Protein AF-A0A952B9R8-F1 (afdb_monomer_lite)

Radius of gyration: 29.68 Å; chains: 1; bounding box: 79×23×80 Å

pLDDT: mean 74.73, std 16.06, range [41.38, 97.75]

Foldseek 3Di:
DDDDDDPDPPPPQDWDADPVPRDTDGPPDQADPPPRDGDPDPPPPCPDPCPDVVNVVVCCVVVHLVVLVPVPPDPPDDPVVVVVSVVVVVVVVVVVVVVVVVVVVVVVVVCVVVVVD

Secondary structure (DSSP, 8-state):
--------------EEE-TTT--EEETT-SB-TTT--B----------GGG-HHHHHHHHHHH-TTHHHHH---TTS-HHHHHHHHHHHHHHHHHHHHHHHHHHHHHHHHHHHTT--

Structure (mmCIF, N/CA/C/O backbone):
data_AF-A0A952B9R8-F1
#
_entry.id   AF-A0A952B9R8-F1
#
loop_
_atom_site.group_PDB
_atom_site.id
_atom_site.type_symbol
_atom_site.label_atom_id
_atom_site.label_alt_id
_atom_site.label_comp_id
_atom_site.label_asym_id
_atom_site.label_entity_id
_atom_site.label_seq_id
_atom_site.pdbx_PDB_ins_code
_atom_site.Cartn_x
_atom_site.Cartn_y
_atom_site.Cartn_z
_atom_site.occupancy
_atom_site.B_iso_or_equiv
_atom_site.auth_seq_id
_atom_site.auth_comp_id
_atom_site.auth_asym_id
_atom_site.auth_atom_id
_atom_site.pdbx_PDB_model_num
ATOM 1 N N . MET A 1 1 ? -46.108 14.646 4.570 1.00 58.41 1 MET A N 1
ATOM 2 C CA . MET A 1 1 ? -46.864 13.808 3.626 1.00 58.41 1 MET A CA 1
ATOM 3 C C . MET A 1 1 ? -45.991 13.54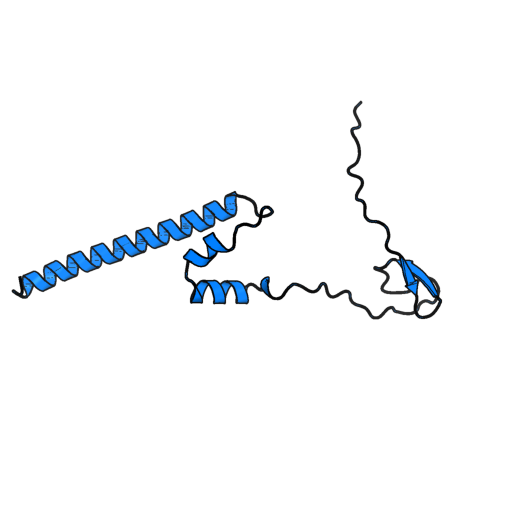3 2.397 1.00 58.41 1 MET A C 1
ATOM 5 O O . MET A 1 1 ? -46.164 14.215 1.392 1.00 58.41 1 MET A O 1
ATOM 9 N N . GLU A 1 2 ? -44.936 12.715 2.449 1.00 54.28 2 GLU A N 1
ATOM 10 C CA . GLU A 1 2 ? -44.380 11.923 3.575 1.00 54.28 2 GLU A CA 1
ATOM 11 C C . GLU A 1 2 ? -42.916 12.307 3.888 1.00 54.28 2 GLU A C 1
ATOM 13 O O . GLU A 1 2 ? -42.235 12.808 3.003 1.00 54.28 2 GLU A O 1
ATOM 18 N N . SER A 1 3 ? -42.368 12.252 5.112 1.00 53.34 3 SER A N 1
ATOM 19 C CA . SER A 1 3 ? -42.649 11.491 6.361 1.00 53.34 3 SER A CA 1
ATOM 20 C C . SER A 1 3 ? -42.218 10.006 6.400 1.00 53.34 3 SER A C 1
ATOM 22 O O . SER A 1 3 ? -42.752 9.226 7.183 1.00 53.34 3 SER A O 1
ATOM 24 N N . MET A 1 4 ? -41.226 9.604 5.597 1.00 55.03 4 MET A N 1
ATOM 25 C CA . MET A 1 4 ? -40.678 8.237 5.593 1.00 55.03 4 MET A CA 1
ATOM 26 C C . MET A 1 4 ? -39.531 8.046 6.609 1.00 55.03 4 MET A C 1
ATOM 28 O O . MET A 1 4 ? -38.438 8.568 6.419 1.00 55.03 4 MET A O 1
ATOM 32 N N . LEU A 1 5 ? -39.844 7.300 7.675 1.00 49.25 5 LEU A N 1
ATOM 33 C CA . LEU A 1 5 ? -39.000 6.562 8.640 1.00 49.25 5 LEU A CA 1
ATOM 34 C C . LEU A 1 5 ? -37.468 6.640 8.429 1.00 49.25 5 LEU A C 1
ATOM 36 O O . LEU A 1 5 ? -36.949 6.198 7.411 1.00 49.25 5 LEU A O 1
ATOM 40 N N . MET A 1 6 ? -36.709 7.212 9.370 1.00 43.41 6 MET A N 1
ATOM 41 C CA . MET A 1 6 ? -36.188 6.502 10.558 1.00 43.41 6 MET A CA 1
ATOM 42 C C . MET A 1 6 ? -35.337 5.265 10.222 1.00 43.41 6 MET A C 1
ATOM 44 O O . MET A 1 6 ? -35.794 4.130 10.341 1.00 43.41 6 MET A O 1
ATOM 48 N N . GLU A 1 7 ? -34.056 5.491 9.921 1.00 51.38 7 GLU A N 1
ATOM 49 C CA . GLU A 1 7 ? -33.015 4.511 10.241 1.00 51.38 7 GLU A CA 1
ATOM 50 C C . GLU A 1 7 ? -32.866 4.479 11.771 1.00 51.38 7 GLU A C 1
ATOM 52 O O . GLU A 1 7 ? -32.279 5.381 12.370 1.00 51.38 7 GLU A O 1
ATOM 57 N N . VAL A 1 8 ? -33.471 3.479 12.418 1.00 41.38 8 VAL A N 1
ATOM 58 C CA . VAL A 1 8 ? -33.294 3.242 13.856 1.00 41.38 8 VAL A CA 1
ATOM 59 C C . VAL A 1 8 ? -31.900 2.658 14.059 1.00 41.38 8 VAL A C 1
ATOM 61 O O . VAL A 1 8 ? -31.649 1.495 13.753 1.00 41.38 8 VAL A O 1
ATOM 64 N N . ASP A 1 9 ? -30.987 3.493 14.544 1.00 42.69 9 ASP A N 1
ATOM 65 C CA . ASP A 1 9 ? -29.635 3.100 14.926 1.00 42.69 9 ASP A CA 1
ATOM 66 C C . ASP A 1 9 ? -29.703 2.166 16.145 1.00 42.69 9 ASP A C 1
ATOM 68 O O . ASP A 1 9 ? -29.905 2.611 17.276 1.00 42.69 9 ASP A O 1
ATOM 72 N N . GLU A 1 10 ? -29.610 0.853 15.907 1.00 51.38 10 GLU A N 1
ATOM 73 C CA . GLU A 1 10 ? -29.799 -0.203 16.914 1.00 51.38 10 GLU A CA 1
ATOM 74 C C . GLU A 1 10 ? -28.575 -0.351 17.841 1.00 51.38 10 GLU A C 1
ATOM 76 O O . GLU A 1 10 ? -27.984 -1.418 18.015 1.00 51.38 10 GLU A O 1
ATOM 81 N N . GLN A 1 11 ? -28.187 0.756 18.474 1.00 48.34 11 GLN A N 1
ATOM 82 C CA . GLN A 1 11 ? -27.262 0.764 19.597 1.00 48.34 11 GLN A CA 1
ATOM 83 C C . GLN A 1 11 ? -28.018 0.347 20.860 1.00 48.34 11 GLN A C 1
ATOM 85 O O . GLN A 1 11 ? -28.499 1.178 21.628 1.00 48.34 11 GLN A O 1
ATOM 90 N N . THR A 1 12 ? -28.110 -0.965 21.099 1.00 51.75 12 THR A N 1
ATOM 91 C CA . THR A 1 12 ? -28.498 -1.487 22.417 1.00 51.75 12 THR A CA 1
ATOM 92 C C . THR A 1 12 ? -27.597 -0.862 23.482 1.00 51.75 12 THR A C 1
ATOM 94 O O . THR A 1 12 ? -26.392 -1.120 23.473 1.00 51.75 12 THR A O 1
ATOM 97 N N . GLU A 1 13 ? -28.149 -0.054 24.391 1.00 60.50 13 GLU A N 1
ATOM 98 C CA . GLU A 1 13 ? -27.372 0.613 25.444 1.00 60.50 13 GLU A CA 1
ATOM 99 C C . GLU A 1 13 ? -26.755 -0.423 26.399 1.00 60.50 13 GLU A C 1
ATOM 101 O O . GLU A 1 13 ? -27.394 -0.911 27.333 1.00 60.50 13 GLU A O 1
ATOM 106 N N . VAL A 1 14 ? -25.493 -0.794 26.158 1.00 76.62 14 VAL A N 1
ATOM 107 C CA . VAL A 1 14 ? -24.801 -1.820 26.947 1.00 76.62 14 VAL A CA 1
ATOM 108 C C . VAL A 1 14 ? -24.371 -1.232 28.291 1.00 76.62 14 VAL A C 1
ATOM 110 O O . VAL A 1 14 ? -23.241 -0.777 28.470 1.00 76.62 14 VAL A O 1
ATOM 113 N N . THR A 1 15 ? -25.273 -1.244 29.269 1.00 84.56 15 THR A N 1
ATOM 114 C CA . THR A 1 15 ? -24.953 -0.820 30.636 1.00 84.56 15 THR A CA 1
ATOM 115 C C . THR A 1 15 ? -23.971 -1.785 31.305 1.00 84.56 15 THR A C 1
ATOM 117 O O . THR A 1 15 ? -24.133 -3.006 31.235 1.00 84.56 15 THR A O 1
ATOM 120 N N . LYS A 1 16 ? -22.991 -1.242 32.030 1.00 87.44 16 LYS A N 1
ATOM 121 C CA . LYS A 1 16 ? -22.090 -1.975 32.934 1.00 87.44 16 LYS A CA 1
ATOM 122 C C . LYS A 1 16 ? -22.437 -1.655 34.391 1.00 87.44 16 LYS A C 1
ATOM 124 O O . LYS A 1 16 ? -23.004 -0.606 34.691 1.00 87.44 16 LYS A O 1
ATOM 129 N N . LYS A 1 17 ? -22.052 -2.527 35.325 1.00 89.94 17 LYS A N 1
ATOM 130 C CA . LYS A 1 17 ? -22.095 -2.207 36.762 1.00 89.94 17 LYS A CA 1
ATOM 131 C C . LYS A 1 17 ? -20.833 -1.457 37.180 1.00 89.94 17 LYS A C 1
ATOM 133 O O . LYS A 1 17 ? -19.732 -1.794 36.741 1.00 89.94 17 LYS A O 1
ATOM 138 N N . CYS A 1 18 ? -20.982 -0.456 38.040 1.00 90.50 18 CYS A N 1
ATOM 139 C CA . CYS A 1 18 ? -19.857 0.235 38.657 1.00 90.50 18 CYS A CA 1
ATOM 140 C C . CYS A 1 18 ? -19.127 -0.709 39.638 1.00 90.50 18 CYS A C 1
ATOM 142 O O . CYS A 1 18 ? -19.778 -1.236 40.541 1.00 90.50 18 CYS A O 1
ATOM 144 N N . PRO A 1 19 ? -17.797 -0.903 39.540 1.00 87.12 19 PRO A N 1
ATOM 145 C CA . PRO A 1 19 ? -17.057 -1.773 40.458 1.00 87.12 19 PRO A CA 1
ATOM 146 C C . PRO A 1 19 ? -17.000 -1.241 41.901 1.00 87.12 19 PRO A C 1
ATOM 148 O O . PRO A 1 19 ? -16.741 -2.017 42.812 1.00 87.12 19 PRO A O 1
ATOM 151 N N . PHE A 1 20 ? -17.259 0.054 42.116 1.00 90.50 20 PHE A N 1
ATOM 152 C CA . PHE A 1 20 ? -17.176 0.700 43.431 1.00 90.50 20 PHE A CA 1
ATOM 153 C C . PHE A 1 20 ? -18.508 0.734 44.194 1.00 90.50 20 PHE A C 1
ATOM 155 O O . PHE A 1 20 ? -18.513 0.697 45.418 1.00 90.50 20 PHE A O 1
ATOM 162 N N . CYS A 1 21 ? -19.642 0.810 43.487 1.00 92.75 21 CYS A N 1
ATOM 163 C CA . CYS A 1 21 ? -20.969 0.967 44.102 1.00 92.75 21 CYS A CA 1
ATOM 164 C C . CYS A 1 21 ? -22.049 0.025 43.541 1.00 92.75 21 CYS A C 1
ATOM 166 O O . CYS A 1 21 ? -23.223 0.220 43.832 1.00 92.75 21 CYS A O 1
ATOM 168 N N . ALA A 1 22 ? -21.675 -0.955 42.709 1.00 90.31 22 ALA A N 1
ATOM 169 C CA . ALA A 1 22 ? -22.534 -1.940 42.026 1.00 90.31 22 ALA A CA 1
ATOM 170 C C . ALA A 1 22 ? -23.643 -1.397 41.091 1.00 90.31 22 ALA A C 1
ATOM 172 O O . ALA A 1 22 ? -24.199 -2.168 40.305 1.00 90.31 22 ALA A O 1
ATOM 173 N N . GLU A 1 23 ? -23.936 -0.098 41.138 1.00 91.38 23 GLU A N 1
ATOM 174 C CA . GLU A 1 23 ? -25.002 0.567 40.384 1.00 91.38 23 GLU A CA 1
ATOM 175 C C . GLU A 1 23 ? -24.768 0.587 38.858 1.00 91.38 23 GLU A C 1
ATOM 177 O O . GLU A 1 23 ? -23.629 0.532 38.380 1.00 91.38 23 GLU A O 1
ATOM 182 N N . GLN A 1 24 ? -25.857 0.659 38.090 1.00 91.38 24 GLN A N 1
ATOM 183 C CA . GLN A 1 24 ? -25.880 0.566 36.628 1.00 91.38 24 GLN A CA 1
ATOM 184 C C . GLN A 1 24 ? -25.523 1.898 35.947 1.00 91.38 24 GLN A C 1
ATOM 186 O O . GLN A 1 24 ? -26.101 2.951 36.227 1.00 91.38 24 GLN A O 1
ATOM 191 N N . ILE A 1 25 ? -24.561 1.843 35.024 1.00 90.56 25 ILE A N 1
ATOM 192 C CA . ILE A 1 25 ? -23.969 2.993 34.325 1.00 90.56 25 ILE A CA 1
ATOM 193 C C . ILE A 1 25 ? -23.697 2.654 32.849 1.00 90.56 25 ILE A C 1
ATOM 195 O O . ILE A 1 25 ? -23.493 1.488 32.514 1.00 90.56 25 ILE A O 1
ATOM 199 N N . GLN A 1 26 ? -23.631 3.658 31.967 1.00 85.31 26 GLN A N 1
ATOM 200 C CA . GL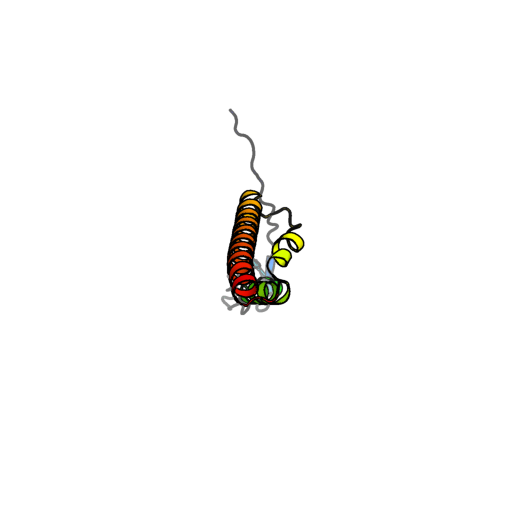N A 1 26 ? -23.294 3.445 30.547 1.00 85.31 26 GLN A CA 1
ATOM 201 C C . GLN A 1 26 ? -21.894 2.828 30.385 1.00 85.31 26 GLN A C 1
ATOM 203 O O . GLN A 1 26 ? -21.000 3.087 31.202 1.00 85.31 26 GLN A O 1
ATOM 208 N N . ASN A 1 27 ? -21.664 2.053 29.322 1.00 83.12 27 ASN A N 1
ATOM 209 C CA . ASN A 1 27 ? -20.361 1.424 29.066 1.00 83.12 27 ASN A CA 1
ATOM 210 C C . ASN A 1 27 ? -19.237 2.459 28.892 1.00 83.12 27 ASN A C 1
ATOM 212 O O . ASN A 1 27 ? -18.099 2.246 29.316 1.00 83.12 27 ASN A O 1
ATOM 216 N N . GLU A 1 28 ? -19.593 3.617 28.354 1.00 81.50 28 GLU A N 1
ATOM 217 C CA . GLU A 1 28 ? -18.747 4.755 28.003 1.00 81.50 28 GLU A CA 1
ATOM 218 C C . GLU A 1 28 ? -18.441 5.633 29.229 1.00 81.50 28 GLU A C 1
ATOM 220 O O . GLU A 1 28 ? -17.609 6.536 29.163 1.00 81.50 28 GLU A O 1
ATOM 225 N N . ALA A 1 29 ? -19.087 5.373 30.374 1.00 82.00 29 ALA A N 1
ATOM 226 C CA . ALA A 1 29 ? -18.897 6.156 31.588 1.00 82.00 29 ALA A CA 1
ATOM 227 C C . ALA A 1 29 ? -17.451 6.040 32.109 1.00 82.00 29 ALA A C 1
ATOM 229 O O . ALA A 1 29 ? -17.023 4.970 32.556 1.00 82.00 29 ALA A O 1
ATOM 230 N N . VAL A 1 30 ? -16.736 7.170 32.083 1.00 87.25 30 VAL A N 1
ATOM 231 C CA . VAL A 1 30 ? -15.385 7.371 32.650 1.00 87.25 30 VAL A CA 1
ATOM 232 C C . VAL A 1 30 ? -15.444 7.765 34.135 1.00 87.25 30 VAL A C 1
ATOM 234 O O . VAL A 1 30 ? -14.470 7.608 34.865 1.00 87.25 30 VAL A O 1
ATOM 237 N N . LYS A 1 31 ? -16.597 8.242 34.616 1.00 87.88 31 LYS A N 1
ATOM 238 C CA . LYS A 1 31 ? -16.848 8.591 36.021 1.00 87.88 31 LYS A CA 1
ATOM 239 C C . LYS A 1 31 ? -18.244 8.119 36.423 1.00 87.88 31 LYS A C 1
ATOM 241 O O . LYS A 1 31 ? -19.183 8.245 35.636 1.00 87.88 31 LYS A O 1
ATOM 246 N N . CYS A 1 32 ? -18.397 7.567 37.622 1.00 91.19 32 CYS A N 1
ATOM 247 C CA . CYS A 1 32 ? -19.700 7.120 38.108 1.00 91.19 32 CYS A CA 1
ATOM 248 C C . CYS A 1 32 ? -20.551 8.308 38.588 1.00 91.19 32 CYS A C 1
ATOM 250 O O . CYS A 1 32 ? -20.123 9.059 39.464 1.00 91.19 32 CYS A O 1
ATOM 252 N N . ARG A 1 33 ? -21.788 8.445 38.084 1.00 89.62 33 ARG A N 1
ATOM 253 C CA . ARG A 1 33 ? -22.726 9.501 38.526 1.00 89.62 33 ARG A CA 1
ATOM 254 C C . ARG A 1 33 ? -23.252 9.327 39.959 1.00 89.62 33 ARG A C 1
ATOM 256 O O . ARG A 1 33 ? -23.821 10.267 40.494 1.00 89.62 33 ARG A O 1
ATOM 263 N N . PHE A 1 34 ? -23.090 8.140 40.550 1.00 92.69 34 PHE A N 1
ATOM 264 C CA . PHE A 1 34 ? -23.662 7.787 41.855 1.00 92.69 34 PHE A CA 1
ATOM 265 C C . PHE A 1 34 ? -22.650 7.883 43.002 1.00 92.69 34 PHE A C 1
ATOM 267 O O . PHE A 1 34 ? -22.953 8.483 44.024 1.00 92.69 34 PHE A O 1
ATOM 274 N N . CYS A 1 35 ? -21.444 7.328 42.832 1.00 92.69 35 CYS A N 1
ATOM 275 C CA . CYS A 1 35 ? -20.386 7.378 43.852 1.00 92.69 35 CYS A CA 1
ATOM 276 C C . CYS A 1 35 ? -19.279 8.402 43.559 1.00 92.69 35 CYS A C 1
ATOM 278 O O . CYS A 1 35 ? -18.406 8.601 44.392 1.00 92.69 35 CYS A O 1
ATOM 280 N N . GLY A 1 36 ? -19.273 9.037 42.382 1.00 88.38 36 GLY A N 1
ATOM 281 C CA . GLY A 1 36 ? -18.254 10.020 41.999 1.00 88.38 36 GLY A CA 1
ATOM 282 C C . GLY A 1 36 ? -16.884 9.440 41.621 1.00 88.38 36 GLY A C 1
ATOM 283 O O . GLY A 1 36 ? -16.053 10.185 41.109 1.00 88.38 36 GLY A O 1
ATOM 284 N N . GLU A 1 37 ? -16.652 8.143 41.809 1.00 87.44 37 GLU A N 1
ATOM 285 C CA . GLU A 1 37 ? -15.368 7.496 41.515 1.00 87.44 37 GLU A CA 1
ATOM 286 C C . GLU A 1 37 ? -15.040 7.475 40.010 1.00 87.44 37 GLU A C 1
ATOM 288 O O . GLU A 1 37 ? -15.937 7.374 39.157 1.00 87.44 37 GLU A O 1
ATOM 293 N N . PHE A 1 38 ? -13.749 7.547 39.676 1.00 87.44 38 PHE A N 1
ATOM 294 C CA . PHE A 1 38 ? -13.265 7.432 38.299 1.00 87.44 38 PHE A CA 1
ATOM 295 C C . PHE A 1 38 ? -13.085 5.969 37.880 1.00 87.44 38 PHE A C 1
ATOM 297 O O . PHE A 1 38 ? -12.669 5.109 38.649 1.00 87.44 38 PHE A O 1
ATOM 304 N N . LEU A 1 39 ? -13.416 5.682 36.625 1.00 82.69 39 LEU A N 1
ATOM 305 C CA . LEU A 1 39 ? -13.452 4.342 36.051 1.00 82.69 39 LEU A CA 1
ATOM 306 C C . LEU A 1 39 ? -12.293 4.216 35.061 1.00 82.69 39 LEU A C 1
ATOM 308 O O . LEU A 1 39 ? -12.452 4.511 33.877 1.00 82.69 39 LEU A O 1
ATOM 312 N N . GLU A 1 40 ? -11.126 3.797 35.559 1.00 69.31 40 GLU A N 1
ATOM 313 C CA . GLU A 1 40 ? -9.847 3.739 34.829 1.00 69.31 40 GLU A CA 1
ATOM 314 C C . GLU A 1 40 ? -9.813 2.697 33.694 1.00 69.31 40 GLU A C 1
ATOM 316 O O . GLU A 1 40 ? -9.097 1.696 33.732 1.00 69.31 40 GLU A O 1
ATOM 321 N N . LYS A 1 41 ? -10.596 2.932 32.641 1.00 63.06 41 LYS A N 1
ATOM 322 C CA . LYS A 1 41 ? -10.498 2.227 31.360 1.00 63.06 41 LYS A CA 1
ATOM 323 C C . LYS A 1 41 ? -10.635 3.230 30.217 1.00 63.06 41 LYS A C 1
ATOM 325 O O . LYS A 1 41 ? -11.722 3.343 29.650 1.00 63.06 41 LYS A O 1
ATOM 330 N N . PRO A 1 42 ? -9.549 3.933 29.829 1.00 54.78 42 PRO A N 1
ATOM 331 C CA . PRO A 1 42 ? -9.480 4.485 28.484 1.00 54.78 42 PRO A CA 1
ATOM 332 C C . PRO A 1 42 ? -9.681 3.322 27.511 1.00 54.78 42 PRO A C 1
ATOM 334 O O . PRO A 1 42 ? -8.859 2.403 27.448 1.00 54.78 42 PRO A O 1
ATOM 337 N N . VAL A 1 43 ? -10.804 3.328 26.788 1.00 56.09 43 VAL A N 1
ATOM 338 C CA . VAL A 1 43 ? -11.136 2.280 25.819 1.00 56.09 43 VAL A CA 1
ATOM 339 C C . VAL A 1 43 ? -10.267 2.493 24.584 1.00 56.09 43 VAL A C 1
ATOM 341 O O . VAL A 1 43 ? -10.700 3.020 23.562 1.00 56.09 43 VAL A O 1
ATOM 344 N N . THR A 1 44 ? -8.994 2.119 24.709 1.00 51.62 44 THR A N 1
ATOM 345 C CA . THR A 1 44 ? -8.031 2.083 23.613 1.00 51.62 44 THR A CA 1
ATOM 346 C C . THR A 1 44 ? -8.543 1.081 22.589 1.00 51.62 44 THR A C 1
ATOM 348 O O . THR A 1 44 ? -8.352 -0.130 22.711 1.00 51.62 44 THR A O 1
ATOM 351 N N . GLN A 1 45 ? -9.269 1.596 21.592 1.00 59.06 45 GLN A N 1
ATOM 352 C CA . GLN A 1 45 ? -9.736 0.813 20.459 1.00 59.06 45 GLN A CA 1
ATOM 353 C C . GLN A 1 45 ? -8.518 0.106 19.872 1.00 59.06 45 GLN A C 1
ATOM 355 O O . GLN A 1 45 ? -7.597 0.760 19.382 1.00 59.06 45 GLN A O 1
ATOM 360 N N . LYS A 1 46 ? -8.480 -1.229 19.978 1.00 56.34 46 LYS A N 1
ATOM 361 C CA . LYS A 1 46 ? -7.355 -2.033 19.495 1.00 56.34 46 LYS A CA 1
ATOM 362 C C . LYS A 1 46 ? -7.335 -1.995 17.970 1.00 56.34 46 LYS A C 1
ATOM 364 O O . LYS A 1 46 ? -7.874 -2.886 17.310 1.00 56.34 46 LYS A O 1
ATOM 369 N N . THR A 1 47 ? -6.714 -0.955 17.421 1.00 59.34 47 THR A N 1
ATOM 370 C CA . THR A 1 47 ? -6.374 -0.853 16.006 1.00 59.34 47 THR A CA 1
ATOM 371 C C . THR A 1 47 ? -5.585 -2.104 15.636 1.00 59.34 47 THR A C 1
ATOM 373 O O . THR A 1 47 ? -4.553 -2.423 16.229 1.00 59.34 47 THR A O 1
ATOM 376 N N . LYS A 1 48 ? -6.134 -2.909 14.721 1.00 61.06 48 LYS A N 1
ATOM 377 C CA . LYS A 1 48 ? -5.519 -4.195 14.388 1.00 61.06 48 LYS A CA 1
ATOM 378 C C . LYS A 1 48 ? -4.183 -3.938 13.693 1.00 61.06 48 LYS A C 1
ATOM 380 O O . LYS A 1 48 ? -4.114 -3.149 12.757 1.00 61.06 48 LYS A O 1
ATOM 385 N N . TRP A 1 49 ? -3.150 -4.654 14.130 1.00 58.34 49 TRP A N 1
ATOM 386 C CA . TRP A 1 49 ? -1.745 -4.478 13.734 1.00 58.34 49 TRP A CA 1
ATOM 387 C C . TRP A 1 49 ? -1.485 -4.485 12.210 1.00 58.34 49 TRP A C 1
ATOM 389 O O . TRP A 1 49 ? -0.528 -3.874 11.739 1.00 58.34 49 TRP A O 1
ATOM 399 N N . TYR A 1 50 ? -2.374 -5.097 11.416 1.00 61.28 50 TYR A N 1
ATOM 400 C CA . TYR A 1 50 ? -2.311 -5.071 9.949 1.00 61.28 50 TYR A CA 1
ATOM 401 C C . TYR A 1 50 ? -2.689 -3.724 9.301 1.00 61.28 50 TYR A C 1
ATOM 403 O O . TYR A 1 50 ? -2.469 -3.561 8.106 1.00 61.28 50 TYR A O 1
ATOM 411 N N . TYR A 1 51 ? -3.283 -2.777 10.038 1.00 61.34 51 TYR A N 1
ATOM 412 C CA . TYR A 1 51 ? -3.777 -1.505 9.483 1.00 61.34 51 TYR A CA 1
ATOM 413 C C . TYR A 1 51 ? -2.766 -0.348 9.588 1.00 61.34 51 TYR A C 1
ATOM 415 O O . TYR A 1 51 ? -3.057 0.776 9.183 1.00 61.34 51 TYR A O 1
ATOM 423 N N . THR A 1 52 ? -1.574 -0.603 10.128 1.00 63.94 52 THR A N 1
ATOM 424 C CA . THR A 1 52 ? -0.490 0.383 10.183 1.00 63.94 52 THR A CA 1
ATOM 425 C C . THR A 1 52 ? 0.102 0.594 8.788 1.00 63.94 52 THR A C 1
ATOM 427 O O . THR A 1 52 ? 0.512 -0.364 8.132 1.00 63.94 52 THR A O 1
ATOM 430 N N . THR A 1 53 ? 0.212 1.851 8.346 1.00 66.69 53 THR A N 1
ATOM 431 C CA . THR A 1 53 ? 0.741 2.221 7.019 1.00 66.69 53 THR A CA 1
ATOM 432 C C . THR A 1 53 ? 2.113 1.599 6.741 1.00 66.69 53 THR A C 1
ATOM 434 O O . THR A 1 53 ? 2.361 1.121 5.638 1.00 66.69 53 THR A O 1
ATOM 437 N N . SER A 1 54 ? 2.981 1.520 7.755 1.00 69.06 54 SER A N 1
ATOM 438 C CA . SER A 1 54 ? 4.306 0.896 7.666 1.00 69.06 54 SER A CA 1
ATOM 439 C C . SER A 1 54 ? 4.254 -0.575 7.237 1.00 69.06 54 SER A C 1
ATOM 441 O O . SER A 1 54 ? 5.072 -0.999 6.426 1.00 69.06 54 SER A O 1
ATOM 443 N N . THR A 1 55 ? 3.281 -1.353 7.724 1.00 71.88 55 THR A N 1
ATOM 444 C CA . THR A 1 55 ? 3.127 -2.775 7.369 1.00 71.88 55 THR A CA 1
ATOM 445 C C . THR A 1 55 ? 2.717 -2.934 5.903 1.00 71.88 55 THR A C 1
ATOM 447 O O . THR A 1 55 ? 3.195 -3.840 5.222 1.00 71.88 55 THR A O 1
ATOM 450 N N . ILE A 1 56 ? 1.890 -2.012 5.394 1.00 69.31 56 ILE A N 1
ATOM 451 C CA . ILE A 1 56 ? 1.501 -1.948 3.977 1.00 69.31 56 ILE A CA 1
ATOM 452 C C . ILE A 1 56 ? 2.713 -1.582 3.109 1.00 69.31 56 ILE A C 1
ATOM 454 O O . ILE A 1 56 ? 2.958 -2.243 2.105 1.00 69.31 56 ILE A O 1
ATOM 458 N N . VAL A 1 57 ? 3.502 -0.578 3.510 1.00 72.38 57 VAL A N 1
ATOM 459 C CA . VAL A 1 57 ? 4.712 -0.148 2.781 1.00 72.38 57 VAL A CA 1
ATOM 460 C C . VAL A 1 57 ? 5.758 -1.266 2.711 1.00 72.38 57 VAL A C 1
ATOM 462 O O . VAL A 1 57 ? 6.303 -1.511 1.639 1.00 72.38 57 VAL A O 1
ATOM 465 N N . ILE A 1 58 ? 5.999 -1.993 3.807 1.00 74.56 58 ILE A N 1
ATOM 466 C CA . ILE A 1 58 ? 6.928 -3.136 3.822 1.00 74.56 58 ILE A CA 1
ATOM 467 C C . ILE A 1 58 ? 6.429 -4.261 2.900 1.00 74.56 58 ILE A C 1
ATOM 469 O O . ILE A 1 58 ? 7.201 -4.782 2.100 1.00 74.56 58 ILE A O 1
ATOM 473 N N . ALA A 1 59 ? 5.135 -4.599 2.943 1.00 69.88 59 ALA A N 1
ATOM 474 C CA . ALA A 1 59 ? 4.565 -5.605 2.044 1.00 69.88 59 ALA A CA 1
ATOM 475 C C . ALA A 1 59 ? 4.676 -5.198 0.560 1.00 69.88 59 ALA A C 1
ATOM 477 O O . ALA A 1 59 ? 5.001 -6.034 -0.279 1.00 69.88 59 ALA A O 1
ATOM 478 N N . LEU A 1 60 ? 4.465 -3.916 0.244 1.00 66.06 60 LEU A N 1
ATOM 479 C CA . LEU A 1 60 ? 4.594 -3.348 -1.105 1.00 66.06 60 LEU A CA 1
ATOM 480 C C . LEU A 1 60 ? 6.050 -3.404 -1.606 1.00 66.06 60 LEU A C 1
ATOM 482 O O . LEU A 1 60 ? 6.289 -3.753 -2.759 1.00 66.06 60 LEU A O 1
ATOM 486 N N . LEU A 1 61 ? 7.027 -3.144 -0.731 1.00 68.81 61 LEU A N 1
ATOM 487 C CA . LEU A 1 61 ? 8.456 -3.264 -1.047 1.00 68.81 61 LEU A CA 1
ATOM 488 C C . LEU A 1 61 ? 8.901 -4.721 -1.272 1.00 68.81 61 LEU A C 1
ATOM 490 O O . LEU A 1 61 ? 9.743 -4.962 -2.132 1.00 68.81 61 LEU A O 1
ATOM 494 N N . CYS A 1 62 ? 8.345 -5.692 -0.538 1.00 67.75 62 CYS A N 1
ATOM 495 C CA . CYS A 1 62 ? 8.762 -7.099 -0.626 1.00 67.75 62 CYS A CA 1
ATOM 496 C C . CYS A 1 62 ? 7.999 -7.938 -1.669 1.00 67.75 62 CYS A C 1
ATOM 498 O O . CYS A 1 62 ? 8.569 -8.881 -2.208 1.00 67.75 62 CYS A O 1
ATOM 500 N N . MET A 1 63 ? 6.729 -7.625 -1.952 1.00 60.69 63 MET A N 1
ATOM 501 C CA . MET A 1 63 ? 5.889 -8.328 -2.946 1.00 60.69 63 MET A CA 1
ATOM 502 C C . MET A 1 63 ? 5.667 -7.511 -4.235 1.00 60.69 63 MET A C 1
ATOM 504 O O . MET A 1 63 ? 4.991 -7.966 -5.159 1.00 60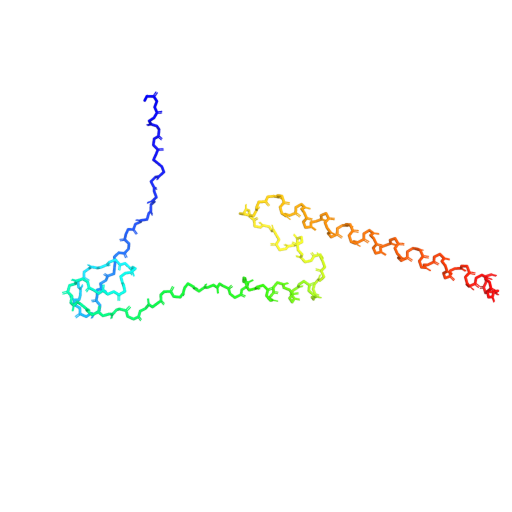.69 63 MET A O 1
ATOM 508 N N . GLY A 1 64 ? 6.236 -6.305 -4.316 1.00 72.31 64 GLY A N 1
ATOM 509 C CA . GLY A 1 64 ? 6.175 -5.437 -5.489 1.00 72.31 64 GLY A CA 1
ATOM 510 C C . GLY A 1 64 ? 4.788 -4.831 -5.768 1.00 72.31 64 GLY A C 1
ATOM 511 O O . GLY A 1 64 ? 3.834 -5.010 -5.003 1.00 72.31 64 GLY A O 1
ATOM 512 N N . PRO A 1 65 ? 4.632 -4.114 -6.899 1.00 67.44 65 PRO A N 1
ATOM 513 C CA . PRO A 1 65 ? 3.386 -3.419 -7.240 1.00 67.44 65 PRO A CA 1
ATOM 514 C C . PRO A 1 65 ? 2.189 -4.359 -7.483 1.00 67.44 65 PRO A C 1
ATOM 516 O O . PRO A 1 65 ? 1.042 -3.923 -7.388 1.00 67.44 65 PRO A O 1
ATOM 519 N N . LEU A 1 66 ? 2.426 -5.653 -7.736 1.00 56.75 66 LEU A N 1
ATOM 520 C CA . LEU A 1 66 ? 1.374 -6.668 -7.897 1.00 56.75 66 LEU A CA 1
ATOM 521 C C . LEU A 1 66 ? 0.733 -7.110 -6.564 1.00 56.75 66 LEU A C 1
ATOM 523 O O . LEU A 1 66 ? -0.297 -7.785 -6.581 1.00 56.75 66 LEU A O 1
ATOM 527 N N . ALA A 1 67 ? 1.265 -6.685 -5.413 1.00 60.31 67 ALA A N 1
ATOM 528 C CA . ALA A 1 67 ? 0.664 -6.959 -4.106 1.00 60.31 67 ALA A CA 1
ATOM 529 C C . ALA A 1 67 ? -0.699 -6.262 -3.901 1.00 60.31 67 ALA A C 1
ATOM 531 O O . ALA A 1 67 ? -1.591 -6.810 -3.247 1.00 60.31 67 ALA A O 1
ATOM 532 N N . LEU A 1 68 ? -0.880 -5.059 -4.463 1.00 58.44 68 LEU A N 1
ATOM 533 C CA . LEU A 1 68 ? -2.087 -4.244 -4.259 1.00 58.44 68 LEU A CA 1
ATOM 534 C C . LEU A 1 68 ? -3.346 -4.845 -4.913 1.00 58.44 68 LEU A C 1
ATOM 536 O O . LEU A 1 68 ? -4.375 -4.885 -4.236 1.00 58.44 68 LEU A O 1
ATOM 540 N N . PRO A 1 69 ? -3.299 -5.364 -6.158 1.00 61.03 69 PRO A N 1
ATOM 541 C CA . PRO A 1 69 ? -4.396 -6.141 -6.734 1.00 61.03 69 PRO A CA 1
ATOM 542 C C . PRO A 1 69 ? -4.887 -7.303 -5.855 1.00 61.03 69 PRO A C 1
ATOM 544 O O . PRO A 1 69 ? -6.092 -7.530 -5.767 1.00 61.03 69 PRO A O 1
ATOM 547 N N . LEU A 1 70 ? -3.978 -8.027 -5.188 1.00 54.81 70 LEU A N 1
ATOM 548 C CA . LEU A 1 70 ? -4.296 -9.308 -4.544 1.00 54.81 70 LEU A CA 1
ATOM 549 C C . LEU A 1 70 ? -4.992 -9.170 -3.177 1.00 54.81 70 LEU A C 1
ATOM 551 O O . LEU A 1 70 ? -5.880 -9.952 -2.846 1.00 54.81 70 LEU A O 1
ATOM 555 N N . VAL A 1 71 ? -4.627 -8.156 -2.386 1.00 50.31 71 VAL A N 1
ATOM 556 C CA . VAL A 1 71 ? -5.216 -7.890 -1.054 1.00 50.31 71 VAL A CA 1
ATOM 557 C C . VAL A 1 71 ? -6.658 -7.366 -1.131 1.00 50.31 71 VAL A C 1
ATOM 559 O O . VAL A 1 71 ? -7.403 -7.386 -0.149 1.00 50.31 71 VAL A O 1
ATOM 562 N N . TRP A 1 72 ? -7.081 -6.865 -2.291 1.00 54.28 72 TRP A N 1
ATOM 563 C CA . TRP A 1 72 ? -8.175 -5.904 -2.369 1.00 54.28 72 TRP A CA 1
ATOM 564 C C . TRP A 1 72 ? -9.592 -6.507 -2.542 1.00 54.28 72 TRP A C 1
ATOM 566 O O . TRP A 1 72 ? -10.537 -5.811 -2.907 1.00 54.28 72 TRP A O 1
ATOM 576 N N . MET A 1 73 ? -9.835 -7.775 -2.185 1.00 52.22 73 MET A N 1
ATOM 577 C CA . MET A 1 73 ? -11.181 -8.386 -2.289 1.00 52.22 73 MET A CA 1
ATOM 578 C C . MET A 1 73 ? -12.217 -7.887 -1.244 1.00 52.22 73 MET A C 1
ATOM 580 O O . MET A 1 73 ? -13.302 -8.445 -1.107 1.00 52.22 73 MET A O 1
ATOM 584 N N . ASN A 1 74 ? -11.926 -6.795 -0.527 1.00 54.06 74 ASN A N 1
ATOM 585 C CA . ASN A 1 74 ? -12.815 -6.166 0.455 1.00 54.06 74 ASN A CA 1
ATOM 586 C C . ASN A 1 74 ? -13.952 -5.360 -0.234 1.00 54.06 74 ASN A C 1
ATOM 588 O O . ASN A 1 74 ? -13.660 -4.496 -1.071 1.00 54.06 74 ASN A O 1
ATOM 592 N N . PRO A 1 75 ? -15.243 -5.588 0.092 1.00 60.03 75 PRO A N 1
ATOM 593 C CA . PRO A 1 75 ? -16.373 -4.905 -0.550 1.00 60.03 75 PRO A CA 1
ATOM 594 C C . PRO A 1 75 ? -16.655 -3.471 -0.053 1.00 60.03 75 PRO A C 1
ATOM 596 O O . PRO A 1 75 ? -17.440 -2.773 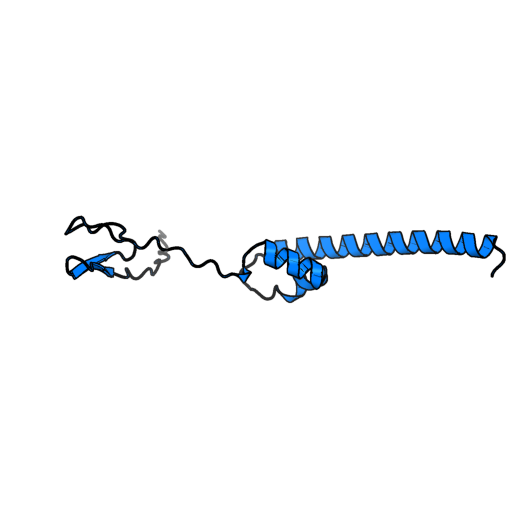-0.686 1.00 60.03 75 PRO A O 1
ATOM 599 N N . ARG A 1 76 ? -16.040 -2.993 1.043 1.00 56.94 76 ARG A N 1
ATOM 600 C CA . ARG A 1 76 ? -16.332 -1.658 1.627 1.00 56.94 76 ARG A CA 1
ATOM 601 C C . ARG A 1 76 ? -15.505 -0.488 1.058 1.00 56.94 76 ARG A C 1
ATOM 603 O O . ARG A 1 76 ? -15.763 0.656 1.423 1.00 56.94 76 ARG A O 1
ATOM 610 N N . TYR A 1 77 ? -14.530 -0.730 0.179 1.00 59.66 77 TYR A N 1
ATOM 611 C CA . TYR A 1 77 ? -13.695 0.327 -0.419 1.00 59.66 77 TYR A CA 1
ATOM 612 C C . TYR A 1 77 ? -14.276 0.787 -1.767 1.00 59.66 77 TYR A C 1
ATOM 614 O O . TYR A 1 77 ? -14.553 -0.045 -2.631 1.00 59.66 77 TYR A O 1
ATOM 622 N N . LYS A 1 78 ? -14.468 2.102 -1.961 1.00 56.47 78 LYS A N 1
ATOM 623 C CA . LYS A 1 78 ? -15.132 2.656 -3.160 1.00 56.47 78 LYS A CA 1
ATOM 624 C C . LYS A 1 78 ? -14.340 2.359 -4.442 1.00 56.47 78 LYS A C 1
ATOM 626 O O . LYS A 1 78 ? -13.128 2.573 -4.491 1.00 56.47 78 LYS A O 1
ATOM 631 N N . THR A 1 79 ? -15.042 1.934 -5.495 1.00 64.00 79 THR A N 1
ATOM 632 C CA . THR A 1 79 ? -14.452 1.361 -6.720 1.00 64.00 79 THR A CA 1
ATOM 633 C C . THR A 1 79 ? -13.446 2.274 -7.426 1.00 64.00 79 THR A C 1
ATOM 635 O O . THR A 1 79 ? -12.455 1.792 -7.966 1.00 64.00 79 THR A O 1
ATOM 638 N N . ALA A 1 80 ? -13.649 3.593 -7.360 1.00 69.31 80 ALA A N 1
ATOM 639 C CA . ALA A 1 80 ? -12.771 4.584 -7.982 1.00 69.31 80 ALA A CA 1
ATOM 640 C C . ALA A 1 80 ? -11.304 4.494 -7.518 1.00 69.31 80 ALA A C 1
ATOM 642 O O . ALA A 1 80 ? -10.400 4.634 -8.335 1.00 69.31 80 ALA A O 1
ATOM 643 N N . SER A 1 81 ? -11.046 4.223 -6.232 1.00 69.12 81 SER A N 1
ATOM 644 C CA . SER A 1 81 ? -9.671 4.227 -5.707 1.00 69.12 81 SER A CA 1
ATOM 645 C C . SER A 1 81 ? -8.860 3.004 -6.172 1.00 69.12 81 SER A C 1
ATOM 647 O O . SER A 1 81 ? -7.675 3.135 -6.472 1.00 69.12 81 SER A O 1
ATOM 649 N N . LYS A 1 82 ? -9.508 1.839 -6.367 1.00 69.06 82 LYS A N 1
ATOM 650 C CA . LYS A 1 82 ? -8.888 0.681 -7.048 1.00 69.06 82 LYS A CA 1
ATOM 651 C C . LYS A 1 82 ? -8.466 1.051 -8.462 1.00 69.06 82 LYS A C 1
ATOM 653 O O . LYS A 1 82 ? -7.320 0.822 -8.830 1.00 69.06 82 LYS A O 1
ATOM 658 N N . LEU A 1 83 ? -9.381 1.665 -9.216 1.00 78.38 83 LEU A N 1
ATOM 659 C CA . LEU A 1 83 ? -9.151 2.049 -10.606 1.00 78.38 83 LEU A CA 1
ATOM 660 C C . LEU A 1 83 ? -7.968 3.024 -10.723 1.00 78.38 83 LEU A C 1
ATOM 662 O O . LEU A 1 83 ? -7.065 2.772 -11.517 1.00 78.38 83 LEU A O 1
ATOM 666 N N . ILE A 1 84 ? -7.917 4.058 -9.874 1.00 82.69 84 ILE A N 1
ATOM 667 C CA . ILE A 1 84 ? -6.795 5.010 -9.795 1.00 82.69 84 ILE A CA 1
ATOM 668 C C . ILE A 1 84 ? -5.467 4.279 -9.539 1.00 82.69 84 ILE A C 1
ATOM 670 O O . ILE A 1 84 ? -4.519 4.457 -10.302 1.00 82.69 84 ILE A O 1
ATOM 674 N N . VAL A 1 85 ? -5.405 3.411 -8.522 1.00 79.12 85 VAL A N 1
ATOM 675 C CA . VAL A 1 85 ? -4.199 2.625 -8.202 1.00 79.12 85 VAL A CA 1
ATOM 676 C C . VAL A 1 85 ? -3.769 1.747 -9.380 1.00 79.12 85 VAL A C 1
ATOM 678 O O . VAL A 1 85 ? -2.597 1.763 -9.751 1.00 79.12 85 VAL A O 1
ATOM 681 N N . THR A 1 86 ? -4.694 1.012 -10.005 1.00 79.81 86 THR A N 1
ATOM 682 C CA . THR A 1 86 ? -4.358 0.140 -11.142 1.00 79.81 86 THR A CA 1
ATOM 683 C C . THR A 1 86 ? -3.885 0.923 -12.363 1.00 79.81 86 THR A C 1
ATOM 685 O O . THR A 1 86 ? -2.931 0.500 -13.007 1.00 79.81 86 THR A O 1
ATOM 688 N N . VAL A 1 87 ? -4.478 2.088 -12.652 1.00 86.38 87 VAL A N 1
ATOM 689 C CA . VAL A 1 87 ? -4.051 2.957 -13.762 1.00 86.38 87 VAL A CA 1
ATOM 690 C C . VAL A 1 87 ? -2.647 3.517 -13.516 1.00 86.38 87 VAL A C 1
ATOM 692 O O . VAL A 1 87 ? -1.844 3.535 -14.445 1.00 86.38 87 VAL A O 1
ATOM 695 N N . ILE A 1 88 ? -2.321 3.906 -12.277 1.00 86.62 88 ILE A N 1
ATOM 696 C CA . ILE A 1 88 ? -0.976 4.376 -11.901 1.00 86.62 88 ILE A CA 1
ATOM 697 C C . ILE A 1 88 ? 0.062 3.250 -12.017 1.00 86.62 88 ILE A C 1
ATOM 699 O O . ILE A 1 88 ? 1.142 3.472 -12.555 1.00 86.62 88 ILE A O 1
ATOM 703 N N . VAL A 1 89 ? -0.250 2.033 -11.556 1.00 82.62 89 VAL A N 1
ATOM 704 C CA . VAL A 1 89 ? 0.668 0.889 -11.704 1.00 82.62 89 VAL A CA 1
ATOM 705 C C . VAL A 1 89 ? 0.903 0.573 -13.184 1.00 82.62 89 VAL A C 1
ATOM 707 O O . VAL A 1 89 ? 2.052 0.454 -13.601 1.00 82.62 89 VAL A O 1
ATOM 710 N N . ILE A 1 90 ? -0.161 0.506 -13.992 1.00 86.06 90 ILE A N 1
ATOM 711 C CA . ILE A 1 90 ? -0.066 0.213 -15.429 1.00 86.06 90 ILE A CA 1
ATOM 712 C C . ILE A 1 90 ? 0.749 1.287 -16.166 1.00 86.06 90 ILE A C 1
ATOM 714 O O . ILE A 1 90 ? 1.616 0.934 -16.965 1.00 86.06 90 ILE A O 1
ATOM 718 N N . SER A 1 91 ? 0.533 2.579 -15.893 1.00 92.44 91 SER A N 1
ATOM 719 C CA . SER A 1 91 ? 1.283 3.650 -16.565 1.00 92.44 91 SER A CA 1
ATOM 720 C C . SER A 1 91 ? 2.767 3.657 -16.186 1.00 92.44 91 SER A C 1
ATOM 722 O O . SER A 1 91 ? 3.612 3.815 -17.068 1.00 92.44 91 SER A O 1
ATOM 724 N N . VAL A 1 92 ? 3.105 3.396 -14.917 1.00 88.12 92 VAL A N 1
ATOM 725 C CA . VAL A 1 92 ? 4.500 3.250 -14.465 1.00 88.12 92 VAL A CA 1
ATOM 726 C C . VAL A 1 92 ? 5.166 2.023 -15.097 1.00 88.12 92 VAL A C 1
ATOM 728 O O . VAL A 1 92 ? 6.303 2.130 -15.556 1.00 88.12 92 VAL A O 1
ATOM 731 N N . THR A 1 93 ? 4.475 0.881 -15.192 1.00 88.69 93 THR A N 1
ATOM 732 C CA . THR A 1 93 ? 5.003 -0.312 -15.876 1.00 88.69 93 THR A CA 1
ATOM 733 C C . THR A 1 93 ? 5.254 -0.048 -17.363 1.00 88.69 93 THR A C 1
ATOM 735 O O . THR A 1 93 ? 6.341 -0.352 -17.848 1.00 88.69 93 THR A O 1
ATOM 738 N N . ILE A 1 94 ? 4.304 0.568 -18.077 1.00 94.56 94 ILE A N 1
ATOM 739 C CA . ILE A 1 94 ? 4.464 0.915 -19.501 1.00 94.56 94 ILE A CA 1
ATOM 740 C C . ILE A 1 94 ? 5.643 1.877 -19.702 1.00 94.56 94 ILE A C 1
ATOM 742 O O . ILE A 1 94 ? 6.447 1.673 -20.611 1.00 94.56 94 ILE A O 1
ATOM 746 N N . PHE A 1 95 ? 5.790 2.885 -18.837 1.00 95.56 95 PHE A N 1
ATOM 747 C CA . PHE A 1 95 ? 6.911 3.825 -18.887 1.00 95.56 95 PHE A CA 1
ATOM 748 C C . PHE A 1 95 ? 8.264 3.130 -18.673 1.00 95.56 95 PHE A C 1
ATOM 750 O O . PHE A 1 95 ? 9.197 3.366 -19.439 1.00 95.56 95 PHE A O 1
ATOM 757 N N . PHE A 1 96 ? 8.366 2.217 -17.700 1.00 93.81 96 PHE A N 1
ATOM 758 C CA . PHE A 1 96 ? 9.577 1.412 -17.503 1.00 93.81 96 PHE A CA 1
ATOM 759 C C . PHE A 1 96 ? 9.895 0.533 -18.719 1.00 93.81 96 PHE A C 1
ATOM 761 O O . PHE A 1 96 ? 11.038 0.527 -19.169 1.00 93.81 96 PHE A O 1
ATOM 768 N N . CYS A 1 97 ? 8.903 -0.148 -19.301 1.00 95.31 97 CYS A N 1
ATOM 769 C CA . CYS A 1 97 ? 9.103 -0.939 -20.517 1.00 95.31 97 CYS A CA 1
ATOM 770 C C . CYS A 1 97 ? 9.577 -0.078 -21.701 1.00 95.31 97 CYS A C 1
ATOM 772 O O . CYS A 1 97 ? 10.482 -0.493 -22.423 1.00 95.31 97 CYS A O 1
ATOM 774 N N . TYR A 1 98 ? 9.024 1.127 -21.875 1.00 97.75 98 TYR A N 1
ATOM 775 C CA . TYR A 1 98 ? 9.470 2.076 -22.899 1.00 97.75 98 TYR A CA 1
ATOM 776 C C . TYR A 1 98 ? 10.933 2.499 -22.694 1.00 97.75 98 TYR A C 1
ATOM 778 O O . TYR A 1 98 ? 11.724 2.442 -23.636 1.00 97.75 98 TYR A O 1
ATOM 786 N N . LEU A 1 99 ? 11.321 2.855 -21.461 1.00 96.31 99 LEU A N 1
ATOM 787 C CA . LEU A 1 99 ? 12.714 3.182 -21.135 1.00 96.31 99 LEU A CA 1
ATOM 788 C C . LEU A 1 99 ? 13.655 2.002 -21.412 1.00 96.31 99 LEU A C 1
ATOM 790 O O . LEU A 1 99 ? 14.702 2.199 -22.025 1.00 96.31 99 LEU A O 1
ATOM 794 N N . SER A 1 100 ? 13.278 0.780 -21.019 1.00 95.81 100 SER A N 1
ATOM 795 C CA . SER A 1 100 ? 14.066 -0.420 -21.316 1.00 95.81 100 SER A CA 1
ATOM 796 C C . SER A 1 100 ? 14.255 -0.622 -22.820 1.00 95.81 100 SER A C 1
ATOM 798 O O . SER A 1 100 ? 15.38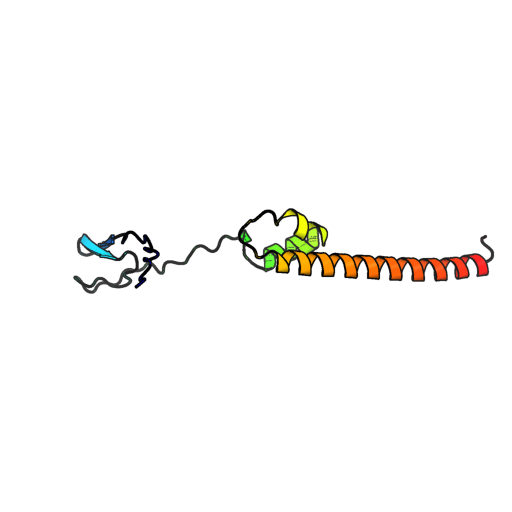5 -0.820 -23.253 1.00 95.81 100 SER A O 1
ATOM 800 N N . VAL A 1 101 ? 13.194 -0.520 -23.631 1.00 97.19 101 VAL A N 1
ATOM 801 C CA . VAL A 1 101 ? 13.286 -0.664 -25.098 1.00 97.19 101 VAL A CA 1
ATOM 802 C C . VAL A 1 101 ? 14.179 0.415 -25.720 1.00 97.19 101 VAL A C 1
ATOM 804 O O . VAL A 1 101 ? 15.020 0.089 -26.554 1.00 97.19 101 VAL A O 1
ATOM 807 N N . ASN A 1 102 ? 14.069 1.672 -25.278 1.00 96.25 102 ASN A N 1
ATOM 808 C CA . ASN A 1 102 ? 14.937 2.759 -25.743 1.00 96.25 102 ASN A CA 1
ATOM 809 C C . ASN A 1 102 ? 16.421 2.491 -25.420 1.00 96.25 102 ASN A C 1
ATOM 811 O O . ASN A 1 102 ? 17.289 2.720 -26.259 1.00 96.25 102 ASN A O 1
ATOM 815 N N . ILE A 1 103 ? 16.714 1.989 -24.215 1.00 95.50 103 ILE A N 1
ATOM 816 C CA . ILE A 1 103 ? 18.075 1.616 -23.801 1.00 95.50 103 ILE A CA 1
ATOM 817 C C . ILE A 1 103 ? 18.586 0.419 -24.616 1.00 95.50 103 ILE A C 1
ATOM 819 O O . ILE A 1 103 ? 19.720 0.450 -25.08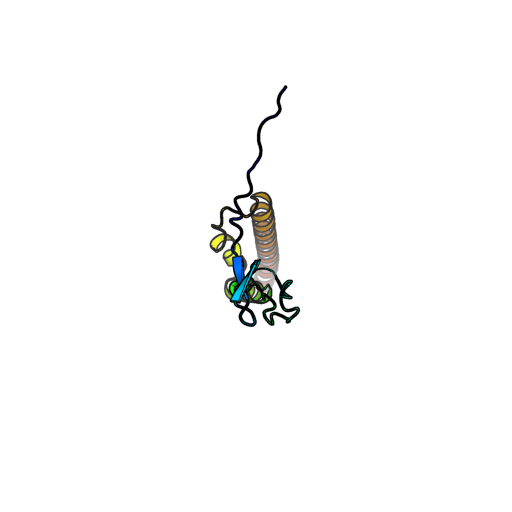7 1.00 95.50 103 ILE A O 1
ATOM 823 N N . TYR A 1 104 ? 17.764 -0.613 -24.840 1.00 96.06 104 TYR A N 1
ATOM 824 C CA . TYR A 1 104 ? 18.151 -1.763 -25.665 1.00 96.06 104 TYR A CA 1
ATOM 825 C C . TYR A 1 104 ? 18.462 -1.370 -27.112 1.00 96.06 104 TYR A C 1
ATOM 827 O O . TYR A 1 104 ? 19.435 -1.874 -27.664 1.00 96.06 104 TYR A O 1
ATOM 835 N N . PHE A 1 105 ? 17.696 -0.453 -27.712 1.00 94.06 105 PHE A N 1
ATOM 836 C CA . PHE A 1 105 ? 17.970 0.034 -29.066 1.00 94.06 105 PHE A CA 1
ATOM 837 C C . PHE A 1 105 ? 19.348 0.712 -29.157 1.00 94.06 105 PHE A C 1
ATOM 839 O O . PHE A 1 105 ? 20.169 0.326 -29.985 1.00 94.06 105 PHE A O 1
ATOM 846 N N . GLN A 1 106 ? 19.652 1.630 -28.231 1.00 93.94 106 GLN A N 1
ATOM 847 C CA . GLN A 1 106 ? 20.956 2.307 -28.174 1.00 93.94 106 GLN A CA 1
ATOM 848 C C . GLN A 1 106 ? 22.126 1.349 -27.881 1.00 93.94 106 GLN A C 1
ATOM 850 O O . GLN A 1 106 ? 23.235 1.563 -28.365 1.00 93.94 106 GLN A O 1
ATOM 855 N N . LEU A 1 107 ? 21.898 0.282 -27.107 1.00 91.94 107 LEU A N 1
ATOM 856 C CA . LEU A 1 107 ? 22.906 -0.758 -26.876 1.00 91.94 107 LEU A CA 1
ATOM 857 C C . LEU A 1 107 ? 23.174 -1.602 -28.131 1.00 91.94 107 LEU A C 1
ATOM 859 O O . LEU A 1 107 ? 24.320 -1.979 -28.358 1.00 91.94 107 LEU A O 1
ATOM 863 N N . ILE A 1 108 ? 22.156 -1.880 -28.954 1.00 90.50 108 ILE A N 1
ATOM 864 C CA . ILE A 1 108 ? 22.326 -2.615 -30.218 1.00 90.50 108 ILE A CA 1
ATOM 865 C C . ILE A 1 108 ? 23.177 -1.799 -31.197 1.00 90.50 108 ILE A C 1
ATOM 867 O O . ILE A 1 108 ? 24.165 -2.329 -31.701 1.00 90.50 108 ILE A O 1
ATOM 871 N N . GLU A 1 109 ? 22.886 -0.504 -31.377 1.00 91.12 109 GLU A N 1
ATOM 872 C CA . GLU A 1 109 ? 23.699 0.391 -32.222 1.00 91.12 109 GLU A CA 1
ATOM 873 C C . GLU A 1 109 ? 25.177 0.423 -31.780 1.00 91.12 109 GLU A C 1
ATOM 875 O O . GLU A 1 109 ? 26.080 0.448 -32.615 1.00 91.12 109 GLU A O 1
ATOM 880 N N . GLN A 1 110 ? 25.451 0.367 -30.469 1.00 90.50 110 GLN A N 1
ATOM 881 C CA . GLN A 1 110 ? 26.821 0.303 -29.943 1.00 90.50 110 GLN A CA 1
ATOM 882 C C . GLN A 1 110 ? 27.506 -1.053 -30.179 1.00 90.50 110 GLN A C 1
ATOM 884 O O . GLN A 1 110 ? 28.707 -1.079 -30.438 1.00 90.50 110 GLN A O 1
ATOM 889 N N . ILE A 1 111 ? 26.778 -2.172 -30.108 1.00 89.56 111 ILE A N 1
ATOM 890 C CA . ILE A 1 111 ? 27.324 -3.515 -30.381 1.00 89.56 111 ILE A CA 1
ATOM 891 C C . ILE A 1 111 ? 27.636 -3.682 -31.877 1.00 89.56 111 ILE A C 1
ATOM 893 O O . ILE A 1 111 ? 28.685 -4.225 -32.229 1.00 89.56 111 ILE A O 1
ATOM 897 N N . GLU A 1 112 ? 26.769 -3.166 -32.749 1.00 90.88 112 GLU A N 1
ATOM 898 C CA . GLU A 1 112 ? 26.968 -3.159 -34.202 1.00 90.88 112 GLU A CA 1
ATOM 899 C C . GLU A 1 112 ? 28.158 -2.262 -34.591 1.00 90.88 112 GLU A C 1
ATOM 901 O O . GLU A 1 112 ? 29.052 -2.697 -35.318 1.00 90.88 112 GLU A O 1
ATOM 906 N N . ALA A 1 113 ? 28.269 -1.065 -34.000 1.00 87.94 113 ALA A N 1
ATOM 907 C CA . ALA A 1 113 ? 29.418 -0.171 -34.185 1.00 87.94 113 ALA A CA 1
ATOM 908 C C . ALA A 1 113 ? 30.757 -0.730 -33.650 1.00 87.94 113 ALA A C 1
ATOM 910 O O . ALA A 1 113 ? 31.821 -0.250 -34.046 1.00 87.94 113 ALA A O 1
ATOM 911 N N . LEU A 1 114 ? 30.725 -1.740 -32.772 1.00 90.19 114 LEU A N 1
ATOM 912 C CA . LEU A 1 114 ? 31.906 -2.473 -32.298 1.00 90.19 114 LEU A CA 1
ATOM 913 C C . LEU A 1 114 ? 32.294 -3.662 -33.201 1.00 90.19 114 LEU A C 1
ATOM 915 O O . LEU A 1 114 ? 33.327 -4.284 -32.953 1.00 90.19 114 LEU A O 1
ATOM 919 N N . GLY A 1 115 ? 31.513 -3.972 -34.243 1.00 82.06 115 GLY A N 1
ATOM 920 C CA . GLY A 1 115 ? 31.824 -5.032 -35.211 1.00 82.06 115 GLY A CA 1
ATOM 921 C C . GLY A 1 115 ? 31.670 -6.455 -34.661 1.00 82.06 115 GLY A C 1
ATOM 922 O O . GLY A 1 115 ? 32.450 -7.335 -35.022 1.00 82.06 115 GLY A O 1
ATOM 923 N N . ILE A 1 116 ? 30.706 -6.669 -33.756 1.00 80.00 116 ILE A N 1
ATOM 924 C CA . ILE A 1 116 ? 30.423 -7.970 -33.109 1.00 80.00 116 ILE A CA 1
ATOM 925 C C . ILE A 1 116 ? 29.113 -8.603 -33.659 1.00 80.00 116 ILE A C 1
ATOM 927 O O . ILE A 1 116 ? 28.654 -9.628 -33.158 1.00 80.00 116 ILE A O 1
ATOM 931 N N . GLY A 1 117 ? 28.521 -8.004 -34.702 1.00 63.28 117 GLY A N 1
ATOM 932 C CA . GLY A 1 117 ? 27.367 -8.515 -35.463 1.00 63.28 117 GLY A CA 1
ATOM 933 C C . GLY A 1 117 ? 27.756 -9.031 -36.844 1.00 63.28 117 GLY A C 1
ATOM 934 O O . GLY A 1 117 ? 28.657 -8.412 -37.451 1.00 63.28 117 GLY A O 1
#

Sequence (117 aa):
MESMLMEVDEQTEVTKKCPFCAEQIQNEAVKCRFCGEFLEKPVTQKTKWYYTTSTIVIALLCMGPLALPLVWMNPRYKTASKLIVTVIVISVTIFFCYLSVNIYFQLIEQIEALGIG